Protein AF-A0A0T7SBW7-F1 (afdb_monomer_lite)

Sequence (61 aa):
MRVDLFLVCGGCQKRHQNYRTSKAKKPQGEKLSLKKYCKFCQKTIAHKEEAISSGKKKKAK

pLDDT: mean 71.98, std 12.84, range [41.47, 87.19]

Secondary structure (DSSP, 8-state):
-EEEEEEEETTSSS--EEEEEEEE--SS----EEEEEETTTTEEEEEEEEE--S-------

Radius of gyration: 13.61 Å; chains: 1; bounding box: 33×27×33 Å

Structure (mmCIF, N/CA/C/O backbone):
data_AF-A0A0T7SBW7-F1
#
_entry.id   AF-A0A0T7SBW7-F1
#
loop_
_atom_site.group_PDB
_atom_site.id
_atom_site.type_symbol
_atom_site.label_atom_id
_atom_site.label_alt_id
_atom_site.label_comp_id
_atom_site.label_asym_id
_atom_site.label_entity_id
_atom_site.label_seq_id
_atom_site.pdbx_PDB_ins_code
_atom_site.Cartn_x
_atom_site.Cartn_y
_atom_site.Cartn_z
_atom_site.occupancy
_atom_site.B_iso_or_equiv
_atom_site.auth_seq_id
_atom_site.auth_comp_id
_atom_site.auth_asym_id
_atom_site.auth_atom_id
_atom_site.pdbx_PDB_model_num
ATOM 1 N N . MET A 1 1 ? 15.359 -11.358 -13.880 1.00 66.81 1 MET A N 1
ATOM 2 C CA . MET A 1 1 ? 15.094 -11.443 -12.423 1.00 66.81 1 MET A CA 1
ATOM 3 C C . MET A 1 1 ? 13.962 -10.482 -12.060 1.00 66.81 1 MET A C 1
ATOM 5 O O . MET A 1 1 ? 14.116 -9.279 -12.255 1.00 66.81 1 MET A O 1
ATOM 9 N N . ARG A 1 2 ? 12.815 -10.994 -11.600 1.00 71.31 2 ARG A N 1
ATOM 10 C CA . ARG A 1 2 ? 11.723 -10.184 -11.030 1.00 71.31 2 ARG A CA 1
ATOM 11 C C . ARG A 1 2 ? 11.804 -10.265 -9.507 1.00 71.31 2 ARG A C 1
ATOM 13 O O . ARG A 1 2 ? 12.187 -11.307 -8.987 1.00 71.31 2 ARG A O 1
ATOM 20 N N . VAL A 1 3 ? 11.505 -9.166 -8.824 1.00 77.38 3 VAL A N 1
ATOM 21 C CA . VAL A 1 3 ? 11.559 -9.068 -7.362 1.00 77.38 3 VAL A CA 1
ATOM 22 C C . VAL A 1 3 ? 10.170 -8.704 -6.861 1.00 77.38 3 VAL A C 1
ATOM 24 O O . VAL A 1 3 ? 9.587 -7.717 -7.314 1.00 77.38 3 VAL A O 1
ATOM 27 N N . ASP A 1 4 ? 9.641 -9.511 -5.948 1.00 81.38 4 ASP A N 1
ATOM 28 C CA . ASP A 1 4 ? 8.437 -9.178 -5.199 1.00 81.38 4 ASP A CA 1
ATOM 29 C C . ASP A 1 4 ? 8.754 -8.136 -4.121 1.00 81.38 4 ASP A C 1
ATOM 31 O O . ASP A 1 4 ? 9.728 -8.246 -3.371 1.00 81.38 4 ASP A O 1
ATOM 35 N N . LEU A 1 5 ? 7.908 -7.117 -4.048 1.00 80.62 5 LEU A N 1
ATOM 36 C CA . LEU A 1 5 ? 7.990 -6.024 -3.091 1.00 80.62 5 LEU A CA 1
ATOM 37 C C . LEU A 1 5 ? 6.637 -5.874 -2.399 1.00 80.62 5 LEU A C 1
ATOM 39 O O . LEU A 1 5 ? 5.581 -6.003 -3.027 1.00 80.62 5 LEU A O 1
ATOM 43 N N . PHE A 1 6 ? 6.676 -5.560 -1.112 1.00 85.19 6 PHE A N 1
ATOM 44 C CA . PHE A 1 6 ? 5.520 -5.073 -0.376 1.00 85.19 6 PHE A CA 1
ATOM 45 C C . PHE A 1 6 ? 5.480 -3.551 -0.405 1.00 85.19 6 PHE A C 1
ATOM 47 O O . PHE A 1 6 ? 6.521 -2.898 -0.418 1.00 85.19 6 PHE A O 1
ATOM 54 N N . LEU A 1 7 ? 4.282 -2.973 -0.374 1.00 83.31 7 LEU A N 1
ATOM 55 C CA . LEU A 1 7 ? 4.115 -1.545 -0.140 1.00 83.31 7 LEU A CA 1
ATOM 56 C C . LEU A 1 7 ? 3.788 -1.298 1.333 1.00 83.31 7 LEU A C 1
ATOM 58 O O . LEU A 1 7 ? 2.738 -1.668 1.850 1.00 83.31 7 LEU A O 1
ATOM 62 N N . VAL A 1 8 ? 4.709 -0.650 2.029 1.00 83.38 8 VAL A N 1
ATOM 63 C CA . VAL A 1 8 ? 4.576 -0.317 3.443 1.00 83.38 8 VAL A CA 1
ATOM 64 C C . VAL A 1 8 ? 4.019 1.091 3.579 1.00 83.38 8 VAL A C 1
ATOM 66 O O . VAL A 1 8 ? 4.571 2.050 3.033 1.00 83.38 8 VAL A O 1
ATOM 69 N N . CYS A 1 9 ? 2.927 1.238 4.330 1.00 84.88 9 CYS A N 1
ATOM 70 C CA . CYS A 1 9 ? 2.376 2.557 4.627 1.00 84.88 9 CYS A CA 1
ATOM 71 C C . CYS A 1 9 ? 3.347 3.363 5.505 1.00 84.88 9 CYS A C 1
ATOM 73 O O . CYS A 1 9 ? 3.751 2.904 6.572 1.00 84.88 9 CYS A O 1
ATOM 75 N N . GLY A 1 10 ? 3.691 4.584 5.081 1.00 78.38 10 GLY A N 1
ATOM 76 C CA . GLY A 1 10 ? 4.583 5.463 5.842 1.00 78.38 10 GLY A CA 1
ATOM 77 C C . GLY A 1 10 ? 3.950 6.108 7.081 1.00 78.38 10 GLY A C 1
ATOM 78 O O . GLY A 1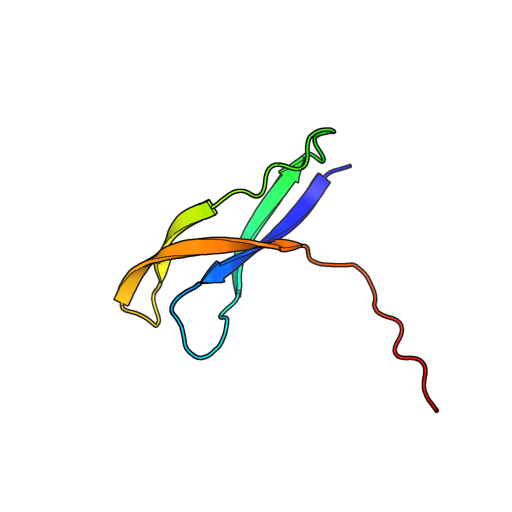 10 ? 4.686 6.593 7.932 1.00 78.38 10 GLY A O 1
ATOM 79 N N . GLY A 1 11 ? 2.617 6.126 7.181 1.00 75.75 11 GLY A N 1
ATOM 80 C CA . GLY A 1 11 ? 1.882 6.842 8.234 1.00 75.75 11 GLY A CA 1
ATOM 81 C C . GLY A 1 11 ? 1.160 5.960 9.254 1.00 75.75 11 GLY A C 1
ATOM 82 O O . GLY A 1 11 ? 0.495 6.497 10.131 1.00 75.75 11 GLY A O 1
ATOM 83 N N . CYS A 1 12 ? 1.241 4.629 9.148 1.00 77.44 12 CYS A N 1
ATOM 84 C CA . CYS A 1 12 ? 0.576 3.744 10.107 1.00 77.44 12 CYS A CA 1
ATOM 85 C C . CYS A 1 12 ? 1.556 3.293 11.208 1.00 77.44 12 CYS A C 1
ATOM 87 O O . CYS A 1 12 ? 2.713 2.970 10.938 1.00 77.44 12 CYS A O 1
ATOM 89 N N . GLN A 1 13 ? 1.074 3.267 12.457 1.00 66.94 13 GLN A N 1
ATOM 90 C CA . GLN A 1 13 ? 1.863 2.988 13.669 1.00 66.94 13 GLN A CA 1
ATOM 91 C C . GLN A 1 13 ? 2.515 1.595 13.654 1.00 66.94 13 GLN A C 1
ATOM 93 O O . GLN A 1 13 ? 3.628 1.406 14.136 1.00 66.94 13 GLN A O 1
ATOM 98 N N . LYS A 1 14 ? 1.845 0.627 13.026 1.00 65.94 14 LYS A N 1
ATOM 99 C CA . LYS A 1 14 ? 2.444 -0.624 12.567 1.00 65.94 14 LYS A CA 1
ATOM 100 C C . LYS A 1 14 ? 2.628 -0.472 11.063 1.00 65.94 14 LYS A C 1
ATOM 102 O O . LYS A 1 14 ? 1.668 -0.155 10.360 1.00 65.94 14 LYS A O 1
ATOM 107 N N . ARG A 1 15 ? 3.857 -0.655 10.575 1.00 65.38 15 ARG A N 1
ATOM 108 C CA . ARG A 1 15 ? 4.203 -0.708 9.146 1.00 65.38 15 ARG A CA 1
ATOM 109 C C . ARG A 1 15 ? 3.439 -1.859 8.490 1.00 65.38 15 ARG A C 1
ATOM 111 O O . ARG A 1 15 ? 3.968 -2.951 8.327 1.00 65.38 15 ARG A O 1
ATOM 118 N N . HIS A 1 16 ? 2.163 -1.648 8.187 1.00 65.62 16 HIS A N 1
ATOM 119 C CA . HIS A 1 16 ? 1.344 -2.662 7.551 1.00 65.62 16 HIS A CA 1
ATOM 120 C C . HIS A 1 16 ? 1.856 -2.837 6.125 1.00 65.62 16 HIS A C 1
ATOM 122 O O . HIS A 1 16 ? 1.841 -1.894 5.328 1.00 65.62 16 HIS A O 1
ATOM 128 N N . GLN A 1 17 ? 2.340 -4.042 5.842 1.00 64.19 17 GLN A N 1
ATOM 129 C CA . GLN A 1 17 ? 2.587 -4.505 4.488 1.00 64.19 17 GLN A CA 1
ATOM 130 C C . GLN A 1 17 ? 1.219 -4.641 3.832 1.00 64.19 17 GLN A C 1
ATOM 132 O O . GLN A 1 17 ? 0.432 -5.513 4.194 1.00 64.19 17 GLN A O 1
ATOM 137 N N . ASN A 1 18 ? 0.898 -3.735 2.918 1.00 66.81 18 ASN A N 1
ATOM 138 C CA . ASN A 1 18 ? -0.350 -3.796 2.184 1.00 66.81 18 ASN A CA 1
ATOM 139 C C . ASN A 1 18 ? -0.018 -3.688 0.701 1.00 66.81 18 ASN A C 1
ATOM 141 O O . ASN A 1 18 ? 0.700 -2.784 0.298 1.00 66.81 18 ASN A O 1
ATOM 145 N N . TYR A 1 19 ? -0.558 -4.604 -0.100 1.00 70.56 19 TYR A N 1
ATOM 146 C CA . TYR A 1 19 ? -0.230 -4.818 -1.515 1.00 70.56 19 TYR A CA 1
ATOM 147 C C . TYR A 1 19 ? 1.120 -5.511 -1.757 1.00 70.56 19 TYR A C 1
ATOM 149 O O . TYR A 1 19 ? 2.173 -5.084 -1.283 1.00 70.56 19 TYR A O 1
ATOM 157 N N . ARG A 1 20 ? 1.063 -6.586 -2.550 1.00 75.19 20 ARG A N 1
ATOM 158 C CA . ARG A 1 20 ? 2.218 -7.277 -3.129 1.00 75.19 20 ARG A CA 1
ATOM 159 C C . ARG A 1 20 ? 2.329 -6.847 -4.585 1.00 75.19 20 ARG A C 1
ATOM 161 O O . ARG A 1 20 ? 1.371 -6.991 -5.340 1.00 75.19 20 ARG A O 1
ATOM 168 N N . THR A 1 21 ? 3.479 -6.318 -4.975 1.00 77.31 21 THR A N 1
ATOM 169 C CA . THR A 1 21 ? 3.757 -5.936 -6.363 1.00 77.31 21 THR A CA 1
ATOM 170 C C . THR A 1 21 ? 5.090 -6.505 -6.800 1.00 77.31 21 THR A C 1
ATOM 172 O O . THR A 1 21 ? 6.063 -6.451 -6.056 1.00 77.31 21 THR A O 1
ATOM 175 N N . SER A 1 22 ? 5.159 -7.006 -8.024 1.00 78.19 22 SER A N 1
ATOM 176 C CA . SER A 1 22 ? 6.403 -7.471 -8.627 1.00 78.19 22 SER A CA 1
ATOM 177 C C . SER A 1 22 ? 7.013 -6.372 -9.495 1.00 78.19 22 SER A C 1
ATOM 179 O O . SER A 1 22 ? 6.354 -5.876 -10.410 1.00 78.19 22 SER A O 1
ATOM 181 N N . LYS A 1 23 ? 8.279 -6.022 -9.263 1.00 76.88 23 LYS A N 1
ATOM 182 C CA . LYS A 1 23 ? 9.038 -5.074 -10.094 1.00 76.88 23 LYS A CA 1
ATOM 183 C C . LYS A 1 23 ? 10.174 -5.805 -10.799 1.00 76.88 23 LYS A C 1
ATOM 185 O O . LYS A 1 23 ? 10.770 -6.747 -10.271 1.00 76.88 23 LYS A O 1
ATOM 190 N N . ALA A 1 24 ? 10.489 -5.371 -12.014 1.00 74.12 24 ALA A N 1
ATOM 191 C CA . ALA A 1 24 ? 11.705 -5.803 -12.689 1.00 74.12 24 ALA A CA 1
ATOM 192 C C . ALA A 1 24 ? 12.922 -5.157 -12.013 1.00 74.12 24 ALA A C 1
ATOM 194 O O . ALA A 1 24 ? 12.900 -3.970 -11.684 1.00 74.12 24 ALA A O 1
ATOM 195 N N . LYS A 1 25 ? 13.993 -5.930 -11.821 1.00 70.44 25 LYS A N 1
ATOM 196 C CA . LYS A 1 25 ? 15.255 -5.418 -11.284 1.00 70.44 25 LYS A CA 1
ATOM 197 C C . LYS A 1 25 ? 15.905 -4.510 -12.338 1.00 70.44 25 LYS A C 1
ATOM 199 O O . LYS A 1 25 ? 16.568 -5.006 -13.242 1.00 70.44 25 LYS A O 1
ATOM 204 N N . LYS A 1 26 ? 15.644 -3.202 -12.275 1.00 69.06 26 LYS A N 1
ATOM 205 C CA . LYS A 1 26 ? 16.311 -2.205 -13.127 1.00 69.06 26 LYS A CA 1
ATOM 206 C C . LYS A 1 26 ? 17.696 -1.867 -12.546 1.00 69.06 26 LYS A C 1
ATOM 208 O O . LYS A 1 26 ? 17.839 -1.900 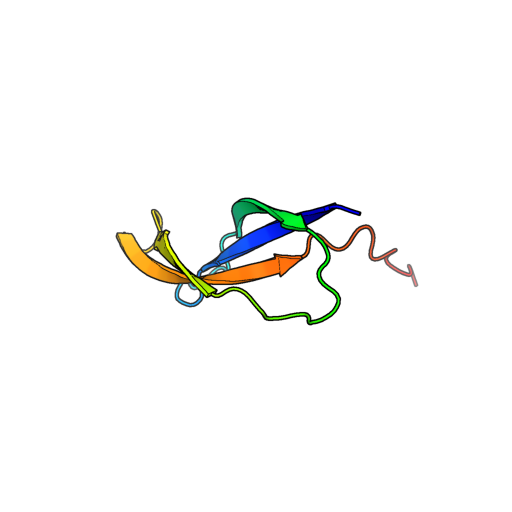-11.323 1.00 69.06 26 LYS A O 1
ATOM 213 N N . PRO A 1 27 ? 18.703 -1.556 -13.386 1.00 67.75 27 PRO A N 1
ATOM 214 C CA . PRO A 1 27 ? 20.065 -1.248 -12.934 1.00 67.75 27 PRO A CA 1
ATOM 215 C C . PRO A 1 27 ? 20.146 0.041 -12.103 1.00 67.75 27 PRO A C 1
ATOM 217 O O . PRO A 1 27 ? 20.959 0.119 -11.188 1.00 67.75 27 PRO A O 1
ATOM 220 N N . GLN A 1 28 ? 19.263 1.015 -12.346 1.00 62.00 28 GLN A N 1
ATOM 221 C CA . GLN A 1 28 ? 19.083 2.165 -11.462 1.00 62.00 28 GLN A CA 1
ATOM 222 C C . GLN A 1 28 ? 17.937 1.887 -10.482 1.00 62.00 28 GLN A C 1
ATOM 224 O O . GLN A 1 28 ? 16.765 1.804 -10.854 1.00 62.00 28 GLN A O 1
ATOM 229 N N . GLY A 1 29 ? 18.307 1.655 -9.222 1.00 64.88 29 GLY A N 1
ATOM 230 C CA . GLY A 1 29 ? 17.417 1.301 -8.117 1.00 64.88 29 GLY A CA 1
ATOM 231 C C . GLY A 1 29 ? 16.605 2.482 -7.590 1.00 64.88 29 GLY A C 1
ATOM 232 O O . GLY A 1 29 ? 16.722 2.833 -6.417 1.00 64.88 29 GLY A O 1
ATOM 233 N N . GLU A 1 30 ? 15.781 3.100 -8.434 1.00 67.38 30 GLU A N 1
ATOM 234 C CA . GLU A 1 30 ? 14.852 4.131 -7.974 1.00 67.38 30 GLU A CA 1
ATOM 235 C C . GLU A 1 30 ? 13.791 3.524 -7.060 1.00 67.38 30 GLU A C 1
ATOM 237 O O . GLU A 1 30 ? 13.051 2.611 -7.451 1.00 67.38 30 GLU A O 1
ATOM 242 N N . LYS A 1 31 ? 13.726 4.053 -5.834 1.00 71.19 31 LYS A N 1
ATOM 243 C CA . LYS A 1 31 ? 12.757 3.651 -4.819 1.00 71.19 31 LYS A CA 1
ATOM 244 C C . LYS A 1 31 ? 11.375 4.162 -5.215 1.00 71.19 31 LYS A C 1
ATOM 246 O O . LYS A 1 31 ? 11.134 5.366 -5.182 1.00 71.19 31 LYS A O 1
ATOM 251 N N . LEU A 1 32 ? 10.462 3.267 -5.581 1.00 73.38 32 LEU A N 1
ATOM 252 C CA . LEU A 1 32 ? 9.114 3.663 -5.989 1.00 73.38 32 LEU A CA 1
ATOM 253 C C . LEU A 1 32 ? 8.282 4.048 -4.754 1.00 73.38 32 LEU A C 1
ATOM 255 O O . LEU A 1 32 ? 8.142 3.259 -3.818 1.00 73.38 32 LEU A O 1
ATOM 259 N N . SER A 1 33 ? 7.712 5.255 -4.764 1.00 75.56 3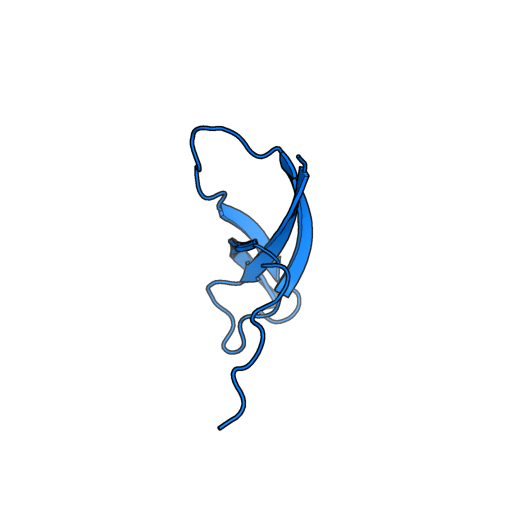3 SER A N 1
ATOM 260 C CA . SER A 1 33 ? 6.740 5.711 -3.762 1.00 75.56 33 SER A CA 1
ATOM 261 C C . SER A 1 33 ? 5.387 5.911 -4.431 1.00 75.56 33 SER A C 1
ATOM 263 O O . SER A 1 33 ? 5.257 6.735 -5.332 1.00 75.56 33 SER A O 1
ATOM 265 N N . LEU A 1 34 ? 4.373 5.160 -4.002 1.00 82.38 34 LEU A N 1
ATOM 266 C CA . LEU A 1 34 ? 3.037 5.210 -4.600 1.00 82.38 34 LEU A CA 1
ATOM 267 C C . LEU A 1 34 ? 2.017 5.729 -3.591 1.00 82.38 34 LEU A C 1
ATOM 269 O O . LEU A 1 34 ? 1.945 5.256 -2.457 1.00 82.38 34 LEU A O 1
ATOM 273 N N . LYS A 1 35 ? 1.188 6.688 -4.013 1.00 84.19 35 LYS A N 1
ATOM 274 C CA . LYS A 1 35 ? 0.024 7.120 -3.233 1.00 84.19 35 LYS A CA 1
ATOM 275 C C . LYS A 1 35 ? -1.067 6.060 -3.382 1.00 84.19 35 LYS A C 1
ATOM 277 O O . LYS A 1 35 ? -1.615 5.870 -4.466 1.00 84.19 35 LYS A O 1
ATOM 282 N N . LYS A 1 36 ? -1.352 5.340 -2.300 1.00 83.56 36 LYS A N 1
ATOM 283 C CA . LYS A 1 36 ? -2.405 4.317 -2.242 1.00 83.56 36 LYS A CA 1
ATOM 284 C C . LYS A 1 36 ? -3.275 4.544 -1.013 1.00 83.56 36 LYS A C 1
ATOM 286 O O . LYS A 1 36 ? -2.842 5.144 -0.029 1.00 83.56 36 LYS A O 1
ATOM 291 N N . TYR A 1 37 ? -4.517 4.086 -1.094 1.00 84.75 37 TYR A N 1
ATOM 292 C CA . TYR A 1 37 ? -5.431 4.101 0.039 1.00 84.75 37 TYR A CA 1
ATOM 293 C C . TYR A 1 37 ? -5.003 3.045 1.060 1.00 84.75 37 TYR A C 1
ATOM 295 O O . TYR A 1 37 ? -4.782 1.888 0.703 1.00 84.75 37 TYR A O 1
ATOM 303 N N . CYS A 1 38 ? -4.885 3.432 2.328 1.00 82.56 38 CYS A N 1
ATOM 304 C CA . CYS A 1 38 ? -4.655 2.489 3.413 1.00 82.56 38 CYS A CA 1
ATOM 305 C C . CYS A 1 38 ? -5.966 2.243 4.161 1.00 82.56 38 CYS A C 1
ATOM 307 O O . CYS A 1 38 ? -6.505 3.169 4.760 1.00 82.56 38 CYS A O 1
ATOM 309 N N . LYS A 1 39 ? -6.444 0.991 4.185 1.00 80.75 39 LYS A N 1
ATOM 310 C CA . LYS A 1 39 ? -7.680 0.604 4.893 1.00 80.75 39 LYS A CA 1
ATOM 311 C C . LYS A 1 39 ? -7.623 0.890 6.398 1.00 80.75 39 LYS A C 1
ATOM 313 O O . LYS A 1 39 ? -8.623 1.274 6.983 1.00 80.75 39 LYS A O 1
ATOM 318 N N . PHE A 1 40 ? -6.449 0.750 7.010 1.00 79.25 40 PHE A N 1
ATOM 319 C CA . PHE A 1 40 ? -6.264 0.967 8.450 1.00 79.25 40 PHE A CA 1
ATOM 320 C C . PHE A 1 40 ? -6.261 2.444 8.827 1.00 79.25 40 PHE A C 1
ATOM 322 O O . PHE A 1 40 ? -6.841 2.840 9.829 1.00 79.25 40 PHE A O 1
ATOM 329 N N . CYS A 1 41 ? -5.593 3.255 8.010 1.00 81.50 41 CYS A N 1
ATOM 330 C CA . CYS A 1 41 ? -5.474 4.686 8.238 1.00 81.50 41 CYS A CA 1
ATOM 331 C C . CYS A 1 41 ? -6.641 5.473 7.584 1.00 81.50 41 CYS A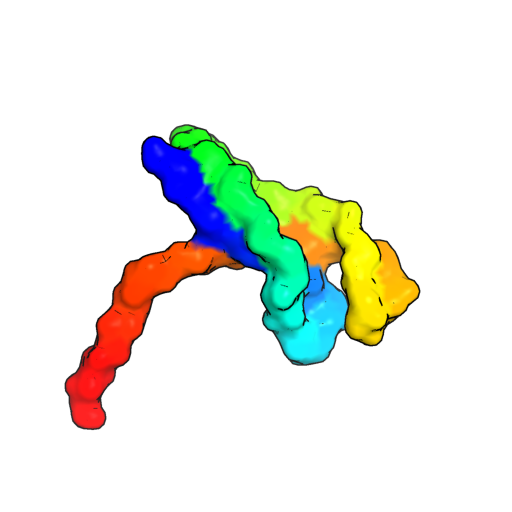 C 1
ATOM 333 O O . CYS A 1 41 ? -6.709 6.687 7.742 1.00 81.50 41 CYS A O 1
ATOM 335 N N . GLN A 1 42 ? -7.532 4.785 6.850 1.00 84.62 42 GLN A N 1
ATOM 336 C CA . GLN A 1 42 ? -8.691 5.290 6.091 1.00 84.62 42 GLN A CA 1
ATOM 337 C C . GLN A 1 42 ? -8.410 6.526 5.218 1.00 84.62 42 GLN A C 1
ATOM 339 O O . GLN A 1 42 ? -9.293 7.329 4.929 1.00 84.62 42 GLN A O 1
ATOM 344 N N . LYS A 1 43 ? -7.157 6.696 4.795 1.00 84.69 43 LYS A N 1
ATOM 345 C CA . LYS A 1 43 ? -6.655 7.870 4.075 1.00 84.69 43 LYS A CA 1
ATOM 346 C C . LYS A 1 43 ? -5.689 7.430 2.981 1.00 84.69 43 LYS A C 1
ATOM 348 O O . LYS A 1 43 ? -5.078 6.357 3.057 1.00 84.69 43 LYS A O 1
ATOM 353 N N . THR A 1 44 ? -5.524 8.274 1.970 1.00 86.81 44 THR A N 1
ATOM 354 C CA . THR A 1 44 ? -4.569 8.056 0.876 1.00 86.81 44 THR A CA 1
ATOM 355 C C . THR A 1 44 ? -3.196 8.569 1.291 1.00 86.81 44 THR A C 1
ATOM 357 O O . THR A 1 44 ? -3.005 9.768 1.471 1.00 86.81 44 THR A O 1
ATOM 360 N N . ILE A 1 45 ? -2.236 7.661 1.467 1.00 86.44 45 ILE A N 1
ATOM 361 C CA . ILE A 1 45 ? -0.903 7.968 2.008 1.00 86.44 45 ILE A CA 1
ATOM 362 C C . ILE A 1 45 ? 0.166 7.456 1.035 1.00 86.44 45 ILE A C 1
ATOM 364 O O . ILE A 1 45 ? -0.064 6.525 0.255 1.00 86.44 45 ILE A O 1
ATOM 368 N N . ALA A 1 46 ? 1.351 8.064 1.067 1.00 87.19 46 ALA A N 1
ATOM 369 C CA . ALA A 1 46 ? 2.518 7.544 0.369 1.00 87.19 46 ALA A CA 1
ATOM 370 C C . ALA A 1 46 ? 2.966 6.210 0.993 1.00 87.19 46 ALA A C 1
ATOM 372 O O . ALA A 1 46 ? 3.330 6.136 2.170 1.00 87.19 46 ALA A O 1
ATOM 373 N N . HIS A 1 47 ? 2.934 5.156 0.187 1.00 86.06 47 HIS A N 1
ATOM 374 C CA . HIS A 1 47 ? 3.467 3.850 0.536 1.00 86.06 47 HIS A CA 1
ATOM 375 C C . HIS A 1 47 ? 4.867 3.701 -0.066 1.00 86.06 47 HIS A C 1
ATOM 377 O O . HIS A 1 47 ? 5.088 4.065 -1.225 1.0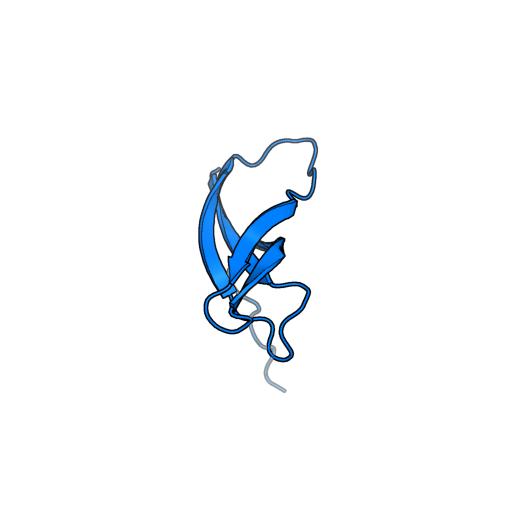0 86.06 47 HIS A O 1
ATOM 383 N N . LYS A 1 48 ? 5.804 3.179 0.727 1.00 83.56 48 LYS A N 1
ATOM 384 C CA . LYS A 1 48 ? 7.195 2.915 0.336 1.00 83.56 48 LYS A CA 1
ATOM 385 C C . LYS A 1 48 ? 7.367 1.436 0.014 1.00 83.56 48 LYS A C 1
ATOM 387 O O . LYS A 1 48 ? 6.787 0.601 0.699 1.00 83.56 48 LYS A O 1
ATOM 392 N N . GLU A 1 49 ? 8.165 1.106 -0.994 1.00 82.31 49 GLU A N 1
ATOM 393 C CA . GLU A 1 49 ? 8.475 -0.295 -1.289 1.00 82.31 49 GLU A CA 1
ATOM 394 C C . GLU A 1 49 ? 9.425 -0.909 -0.242 1.00 82.31 49 GLU A C 1
ATOM 396 O O . GLU A 1 49 ? 10.429 -0.311 0.146 1.00 82.31 49 GLU A O 1
ATOM 401 N N . GLU A 1 50 ? 9.107 -2.119 0.209 1.00 78.81 50 GLU A N 1
ATOM 402 C CA . GLU A 1 50 ? 9.943 -2.974 1.045 1.00 78.81 50 GLU A CA 1
ATOM 403 C C . GLU A 1 50 ? 10.168 -4.286 0.288 1.00 78.81 50 GLU A C 1
ATOM 405 O O . GLU A 1 50 ? 9.226 -5.013 -0.028 1.00 78.81 50 GLU A O 1
ATOM 410 N N . ALA A 1 51 ? 11.420 -4.572 -0.068 1.00 72.38 51 ALA A N 1
ATOM 411 C CA . ALA A 1 51 ? 11.755 -5.801 -0.775 1.00 72.38 51 ALA A CA 1
ATOM 412 C C . ALA A 1 51 ? 11.575 -7.008 0.148 1.00 72.38 51 ALA A C 1
ATOM 414 O O . ALA A 1 51 ? 12.062 -7.010 1.283 1.00 72.38 51 ALA A O 1
ATOM 415 N N . ILE A 1 52 ? 10.938 -8.060 -0.368 1.00 69.81 52 ILE A N 1
ATOM 416 C CA . ILE A 1 52 ? 10.877 -9.355 0.309 1.00 69.81 52 ILE A CA 1
ATOM 417 C C . ILE A 1 52 ? 12.270 -9.971 0.201 1.00 69.81 52 ILE A C 1
ATOM 419 O O . ILE A 1 52 ? 12.589 -10.682 -0.747 1.00 69.81 52 ILE A O 1
ATOM 423 N N . SER A 1 53 ? 13.157 -9.611 1.126 1.00 55.69 53 SER A N 1
ATOM 424 C CA . SER A 1 53 ? 14.489 -10.206 1.178 1.00 55.69 53 SER A CA 1
ATOM 425 C C . SER A 1 53 ? 14.358 -11.683 1.548 1.00 55.69 53 SER A C 1
ATOM 427 O O . SER A 1 53 ? 13.999 -12.040 2.670 1.00 55.69 53 SER A O 1
ATOM 429 N N . SER A 1 54 ? 14.629 -12.554 0.581 1.00 47.25 54 SER A N 1
ATOM 430 C CA . SER A 1 54 ? 14.770 -13.989 0.790 1.00 47.25 54 SER A CA 1
ATOM 431 C C . SER A 1 54 ? 15.862 -14.247 1.839 1.00 47.25 54 SER A C 1
ATOM 433 O O . SER A 1 54 ? 17.045 -14.085 1.563 1.00 47.25 54 SER A O 1
ATOM 435 N N . GLY A 1 55 ? 15.457 -14.636 3.052 1.00 44.75 55 GLY A N 1
ATOM 436 C CA . GLY A 1 55 ? 16.290 -15.343 4.028 1.00 44.75 55 GLY A CA 1
ATOM 437 C C . GLY A 1 55 ? 17.372 -14.538 4.758 1.00 44.75 55 GLY A C 1
ATOM 438 O O . GLY A 1 55 ? 18.561 -14.713 4.503 1.00 44.75 55 GLY A O 1
ATOM 439 N N . LYS A 1 56 ? 17.003 -13.812 5.821 1.00 41.66 56 LYS A N 1
ATOM 440 C CA . LYS A 1 56 ? 17.916 -13.670 6.970 1.00 41.66 56 LYS A CA 1
ATOM 441 C C . LYS A 1 56 ? 17.961 -15.019 7.695 1.00 41.66 56 LYS A C 1
ATOM 443 O O . LYS A 1 56 ? 17.094 -15.300 8.519 1.00 41.66 56 LYS A O 1
ATOM 448 N N . LYS A 1 57 ? 18.964 -15.858 7.402 1.00 43.38 57 LYS A N 1
ATOM 449 C CA . LYS A 1 57 ? 19.362 -16.945 8.312 1.00 43.38 57 LYS A CA 1
ATOM 450 C C . LYS A 1 57 ? 19.645 -16.297 9.670 1.00 43.38 57 LYS A C 1
ATOM 452 O O . LYS A 1 57 ? 20.630 -15.573 9.809 1.00 43.38 57 LYS A O 1
ATOM 457 N N . LYS A 1 58 ? 18.757 -16.488 10.649 1.00 43.34 58 LYS A N 1
ATOM 458 C CA . LYS A 1 58 ? 19.044 -16.153 12.046 1.00 43.34 58 LYS A CA 1
ATOM 459 C C . LYS A 1 58 ? 20.278 -16.972 12.434 1.00 43.34 58 LYS A C 1
ATOM 461 O O . LYS A 1 58 ? 20.197 -18.195 12.476 1.00 43.34 58 LYS A O 1
ATOM 466 N N . LYS A 1 59 ? 21.425 -16.322 12.655 1.00 41.47 59 LYS A N 1
ATOM 467 C CA . LYS A 1 59 ? 22.530 -16.954 13.382 1.00 41.47 59 LYS A CA 1
ATOM 468 C C . LYS A 1 59 ? 22.019 -17.184 14.802 1.00 41.47 59 LYS A C 1
ATOM 470 O O . LYS A 1 59 ? 21.804 -16.218 15.528 1.00 41.47 59 LYS A O 1
ATOM 475 N N . ALA A 1 60 ? 21.744 -18.440 15.131 1.00 51.75 60 ALA A N 1
ATOM 476 C CA . ALA A 1 60 ? 21.575 -18.874 1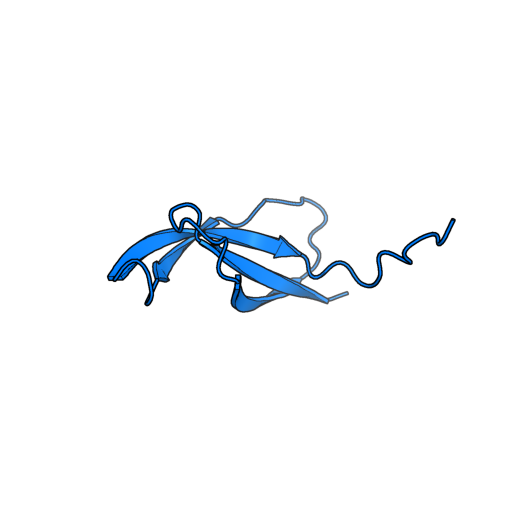6.506 1.00 51.75 60 ALA A CA 1
ATOM 477 C C . ALA A 1 60 ? 22.913 -18.674 17.235 1.00 51.75 60 ALA A C 1
ATOM 479 O O . ALA A 1 60 ? 23.965 -19.014 16.687 1.00 51.75 60 ALA A O 1
ATOM 480 N N . LYS A 1 61 ? 22.863 -18.086 18.425 1.00 45.22 61 LYS A N 1
ATOM 481 C CA . LYS A 1 61 ? 23.885 -18.221 19.457 1.00 45.22 61 LYS A CA 1
ATOM 482 C C . LYS A 1 61 ? 23.162 -18.634 20.726 1.00 45.22 61 LYS A C 1
ATOM 484 O O . LYS A 1 61 ? 22.048 -18.098 20.926 1.00 45.22 61 LYS A O 1
#

Foldseek 3Di:
DKFKKFWFFPPDPPRDRDDIDIDDPDPPPDWDWDQDQDPVVRDTGTTTIDTPPPDPPPPDD